Protein 5FCY (pdb70)

Foldseek 3Di:
DVVLVVLLVLLLVDDLVLSVVLVLVLLVVDCLVLLVVLLVVLLVDDLVVNVVVSSQQSVQPDDDSLVSLLPGALVNQLSNVVVQSVCQVVVSHNHDDPPDDHDPSSVVSSVVLVPDDPVSNSVSSSVNNNNTGD

Nearest PDB structures (foldseek):
  5fcy-assembly1_A  TM=1.008E+00  e=2.254E-20  Nostoc sp. PCC 7120 = FACHB-418
  5fcx-assembly1_A  TM=9.853E-01  e=1.440E-17  Nostoc sp. PCC 7120 = FACHB-418
  8qx5-assembly2_B  TM=9.370E-01  e=1.754E-11  Cyanobacteriota
  7qd1-assembly1_A  TM=9.145E-01  e=1.548E-09  Planktothrix agardhii
  7sc9-assembly1_CQ  TM=9.412E-01  e=8.637E-09  Synechocystis sp. PCC 6803 substr. Kazusa

CATH classification: 1.10.2090.10

Structure (mmCIF, N/CA/C/O backbone):
data_5FCY
#
_entry.id   5FCY
#
_cell.length_a   58.373
_cell.length_b   58.373
_cell.length_c   42.251
_cell.angle_alpha   90.00
_cell.angle_beta   90.00
_cell.angle_gamma   120.00
#
_symmetry.space_group_name_H-M   'P 32'
#
loop_
_entity.id
_entity.type
_entity.pdbx_description
1 polymer 'Red carotenoid protein (RCP)'
2 non-polymer BETA-CAROTENE
3 water water
#
loop_
_atom_site.group_PDB
_atom_site.id
_atom_site.type_symbol
_atom_site.label_atom_id
_atom_site.label_alt_id
_atom_site.label_comp_id
_atom_site.label_asym_id
_atom_site.label_entity_id
_atom_site.label_seq_id
_atom_site.pdbx_PDB_ins_code
_atom_site.Cartn_x
_atom_site.Cartn_y
_atom_site.Cartn_z
_atom_site.occupancy
_atom_site.B_iso_or_equiv
_atom_site.auth_seq_id
_atom_site.auth_comp_id
_atom_site.auth_asym_id
_atom_site.auth_atom_id
_atom_site.pdbx_PDB_model_num
ATOM 1 N N . ASP A 1 8 ? 17.449 48.040 45.090 1.00 62.37 8 ASP A N 1
ATOM 2 C CA . ASP A 1 8 ? 17.662 47.321 43.838 1.00 62.26 8 ASP A CA 1
ATOM 3 C C . ASP A 1 8 ? 17.150 45.876 43.846 1.00 61.82 8 ASP A C 1
ATOM 4 O O . ASP A 1 8 ? 16.979 45.291 42.778 1.00 60.92 8 ASP A O 1
ATOM 12 N N . PRO A 1 9 ? 16.904 45.281 45.019 1.00 62.64 9 PRO A N 1
ATOM 13 C CA . PRO A 1 9 ? 16.026 44.101 45.033 1.00 62.00 9 PRO A CA 1
ATOM 14 C C . PRO A 1 9 ? 14.644 44.396 44.483 1.00 60.16 9 PRO A C 1
ATOM 15 O O . PRO A 1 9 ? 13.942 43.465 44.070 1.00 58.57 9 PRO A O 1
ATOM 26 N N . THR A 1 10 ? 14.237 45.668 44.458 1.00 59.77 10 THR A N 1
ATOM 27 C CA . THR A 1 10 ? 12.970 46.039 43.841 1.00 58.31 10 THR A CA 1
ATOM 28 C C . THR A 1 10 ? 13.007 45.850 42.329 1.00 56.06 10 THR A C 1
ATOM 29 O O . THR A 1 10 ? 11.960 45.633 41.709 1.00 54.55 10 THR A O 1
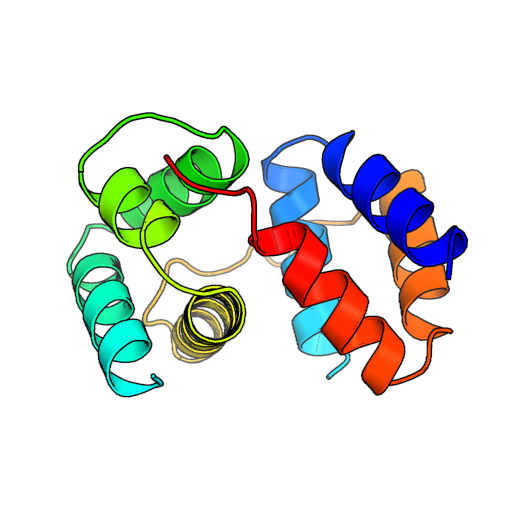ATOM 40 N N . ILE A 1 11 ? 14.192 45.932 41.721 1.00 56.38 11 ILE A N 1
ATOM 41 C CA . ILE A 1 11 ? 14.307 45.717 40.281 1.00 54.68 11 ILE A CA 1
ATOM 42 C C . ILE A 1 11 ? 13.946 44.278 39.930 1.00 52.40 11 ILE A C 1
ATOM 43 O O . ILE A 1 11 ? 13.198 44.023 38.980 1.00 50.34 11 ILE A O 1
ATOM 59 N N . ARG A 1 12 ? 14.469 43.315 40.693 1.00 54.06 12 ARG A N 1
ATOM 60 C CA . ARG A 1 12 ? 14.129 41.918 40.446 1.00 53.58 12 ARG A CA 1
ATOM 61 C C . ARG A 1 12 ? 12.637 41.667 40.617 1.00 51.62 12 ARG A C 1
ATOM 62 O O . ARG A 1 12 ? 12.066 40.822 39.918 1.00 50.32 12 ARG A O 1
ATOM 83 N N . LYS A 1 13 ? 11.987 42.385 41.536 1.00 52.90 13 LYS A N 1
ATOM 84 C CA . LYS A 1 13 ? 10.548 42.224 41.719 1.00 52.00 13 LYS A CA 1
ATOM 85 C C . LYS A 1 13 ? 9.779 42.720 40.501 1.00 49.71 13 LYS A C 1
ATOM 86 O O . LYS A 1 13 ? 8.784 42.106 40.097 1.00 48.56 13 LYS A O 1
ATOM 105 N N . TYR A 1 14 ? 10.215 43.832 39.906 1.00 49.74 14 TYR A N 1
ATOM 106 C CA . TYR A 1 14 ? 9.619 44.275 38.649 1.00 48.69 14 TYR A CA 1
ATOM 107 C C . TYR A 1 14 ? 9.828 43.233 37.557 1.00 46.43 14 TYR A C 1
ATOM 108 O O . TYR A 1 14 ? 8.895 42.888 36.824 1.00 45.31 14 TYR A O 1
ATOM 126 N N . VAL A 1 15 ? 11.054 42.722 37.436 1.00 46.48 15 VAL A N 1
ATOM 127 C CA . VAL A 1 15 ? 11.351 41.721 36.415 1.00 45.61 15 VAL A CA 1
ATOM 128 C C . VAL A 1 15 ? 10.491 40.482 36.625 1.00 45.10 15 VAL A C 1
ATOM 129 O O . VAL A 1 15 ? 9.901 39.945 35.679 1.00 43.99 15 VAL A O 1
ATOM 142 N N . GLN A 1 16 ? 10.411 40.004 37.869 1.00 46.30 16 GLN A N 1
ATOM 143 C CA . GLN A 1 16 ? 9.606 38.821 38.151 1.00 46.79 16 GLN A CA 1
ATOM 144 C C . GLN A 1 16 ? 8.125 39.092 37.921 1.00 45.26 16 GLN A C 1
ATOM 145 O O . GLN A 1 16 ? 7.415 38.250 37.361 1.00 44.42 16 GLN A O 1
ATOM 159 N N . SER A 1 17 ? 7.637 40.259 38.345 1.00 45.00 17 SER A N 1
ATOM 160 C CA . SER A 1 17 ? 6.249 40.611 38.067 1.00 45.09 17 SER A CA 1
ATOM 161 C C . SER A 1 17 ? 6.010 40.728 36.569 1.00 43.69 17 SER A C 1
ATOM 162 O O . SER A 1 17 ? 4.966 40.302 36.061 1.00 43.03 17 SER A O 1
ATOM 170 N N . TRP A 1 18 ? 6.973 41.301 35.844 1.00 43.73 18 TRP A N 1
ATOM 171 C CA . TRP A 1 18 ? 6.851 41.418 34.396 1.00 41.82 18 TRP A CA 1
ATOM 172 C C . TRP A 1 18 ? 6.802 40.043 33.742 1.00 41.06 18 TRP A C 1
ATOM 173 O O . TRP A 1 18 ? 6.081 39.839 32.758 1.00 39.70 18 TRP A O 1
ATOM 194 N N . GLN A 1 19 ? 7.550 39.082 34.286 1.00 41.51 19 GLN A N 1
ATOM 195 C CA . GLN A 1 19 ? 7.629 37.747 33.709 1.00 41.50 19 GLN A CA 1
ATOM 196 C C . GLN A 1 19 ? 6.449 36.858 34.081 1.00 41.41 19 GLN A C 1
ATOM 197 O O . GLN A 1 19 ? 6.358 35.738 33.568 1.00 41.39 19 GLN A O 1
ATOM 211 N N . LYS A 1 20 ? 5.554 37.318 34.954 1.00 42.20 20 LYS A N 1
ATOM 212 C CA . LYS A 1 20 ? 4.366 36.557 35.313 1.00 42.46 20 LYS A CA 1
ATOM 213 C C . LYS A 1 20 ? 3.175 36.863 34.417 1.00 42.05 20 LYS A C 1
ATOM 214 O O . LYS A 1 20 ? 2.181 36.131 34.463 1.00 42.11 20 LYS A O 1
ATOM 233 N N . LEU A 1 21 ? 3.252 37.917 33.612 1.00 42.09 21 LEU A N 1
ATOM 234 C CA . LEU A 1 21 ? 2.156 38.301 32.741 1.00 41.21 21 LEU A CA 1
ATOM 235 C C . LEU A 1 21 ? 2.102 37.386 31.520 1.00 41.40 21 LEU A C 1
ATOM 236 O O . LEU A 1 21 ? 3.043 36.647 31.218 1.00 41.59 21 LEU A O 1
ATOM 252 N N . ASP A 1 22 ? 0.975 37.436 30.815 1.00 41.61 22 ASP A N 1
ATOM 253 C CA . ASP A 1 22 ? 0.880 36.774 29.524 1.00 41.01 22 ASP A CA 1
ATOM 254 C C . ASP A 1 22 ? 1.861 37.409 28.541 1.00 40.37 22 ASP A C 1
ATOM 255 O O . ASP A 1 22 ? 2.256 38.570 28.677 1.00 39.72 22 ASP A O 1
ATOM 264 N N . VAL A 1 23 ? 2.260 36.623 27.538 1.00 41.66 23 VAL A N 1
ATOM 265 C CA . VAL A 1 23 ? 3.272 37.075 26.583 1.00 40.94 23 VAL A CA 1
ATOM 266 C C . VAL A 1 23 ? 2.834 38.370 25.912 1.00 40.02 23 VAL A C 1
ATOM 267 O O . VAL A 1 23 ? 3.604 39.333 25.816 1.00 39.58 23 VAL A O 1
ATOM 280 N N . ASP A 1 24 ? 1.596 38.407 25.418 1.00 39.55 24 ASP A N 1
ATOM 281 C CA . ASP A 1 24 ? 1.096 39.621 24.784 1.00 40.37 24 ASP A CA 1
ATOM 282 C C . ASP A 1 24 ? 0.987 40.760 25.788 1.00 39.98 24 ASP A C 1
ATOM 283 O O . ASP A 1 24 ? 1.272 41.916 25.456 1.00 39.90 24 ASP A O 1
ATOM 292 N N . GLU A 1 25 ? 0.578 40.454 27.020 1.00 40.30 25 GLU A N 1
ATOM 293 C CA . GLU A 1 25 ? 0.551 41.470 28.066 1.00 40.50 25 GLU A CA 1
ATOM 294 C C . GLU A 1 25 ? 1.946 42.027 28.321 1.00 39.78 25 GLU A C 1
ATOM 295 O O . GLU A 1 25 ? 2.114 43.234 28.534 1.00 39.25 25 GLU A O 1
ATOM 307 N N . GLN A 1 26 ? 2.961 41.159 28.306 1.00 39.20 26 GLN A N 1
ATOM 308 C CA . GLN A 1 26 ? 4.337 41.613 28.478 1.00 38.92 26 GLN A CA 1
ATOM 309 C C . GLN A 1 26 ? 4.732 42.575 27.367 1.00 39.02 26 GLN A C 1
ATOM 310 O O . GLN A 1 26 ? 5.307 43.639 27.623 1.00 38.85 26 GLN A O 1
ATOM 324 N N . LEU A 1 27 ? 4.438 42.208 26.119 1.00 39.53 27 LEU A N 1
ATOM 325 C CA . LEU A 1 27 ? 4.787 43.065 24.993 1.00 40.16 27 LEU A CA 1
ATOM 326 C C . LEU A 1 27 ? 4.049 44.394 25.067 1.00 40.58 27 LEU A C 1
ATOM 327 O O . LEU A 1 27 ? 4.595 45.438 24.690 1.00 41.24 27 LEU A O 1
ATOM 343 N N . ALA A 1 28 ? 2.807 44.378 25.555 1.00 40.28 28 ALA A N 1
ATOM 344 C CA . ALA A 1 28 ? 2.048 45.617 25.688 1.00 41.40 28 ALA A CA 1
ATOM 345 C C . ALA A 1 28 ? 2.699 46.543 26.706 1.00 41.40 28 ALA A C 1
ATOM 346 O O . ALA A 1 28 ? 2.873 47.740 26.453 1.00 42.12 28 ALA A O 1
ATOM 353 N N . LEU A 1 29 ? 3.066 46.001 27.868 1.00 40.54 29 LEU A N 1
ATOM 354 C CA . LEU A 1 29 ? 3.740 46.806 28.881 1.00 41.34 29 LEU A CA 1
ATOM 355 C C . LEU A 1 29 ? 5.024 47.412 28.328 1.00 41.23 29 LEU A C 1
ATOM 356 O O . LEU A 1 29 ? 5.296 48.603 28.516 1.00 42.49 29 LEU A O 1
ATOM 372 N N . PHE A 1 30 ? 5.825 46.601 27.634 1.00 40.36 30 PHE A N 1
ATOM 373 C CA . PHE A 1 30 ? 7.077 47.091 27.065 1.00 41.23 30 PHE A CA 1
ATOM 374 C C . PHE A 1 30 ? 6.820 48.215 26.067 1.00 42.62 30 PHE A C 1
ATOM 375 O O . PHE A 1 30 ? 7.595 49.173 25.987 1.00 43.20 30 PHE A O 1
ATOM 392 N N . TRP A 1 31 ? 5.730 48.115 25.300 1.00 42.79 31 TRP A N 1
ATOM 393 C CA . TRP A 1 31 ? 5.429 49.123 24.288 1.00 44.06 31 TRP A CA 1
ATOM 394 C C . TRP A 1 31 ? 5.025 50.449 24.919 1.00 45.67 31 TRP A C 1
ATOM 395 O O . TRP A 1 31 ? 5.472 51.514 24.478 1.00 46.91 31 TRP A O 1
ATOM 416 N N . PHE A 1 32 ? 4.172 50.410 25.944 1.00 45.19 32 PHE A N 1
ATOM 417 C CA . PHE A 1 32 ? 3.729 51.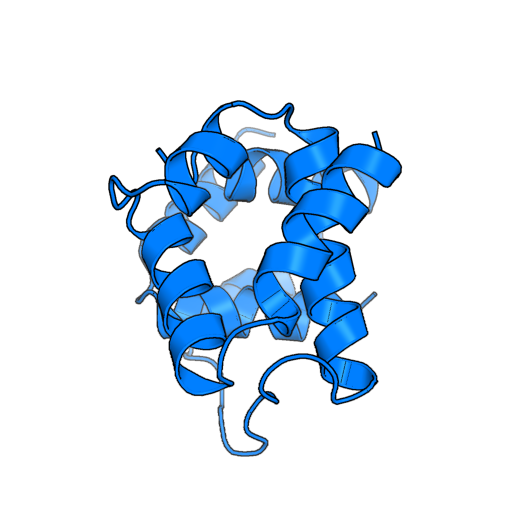650 26.570 1.00 46.16 32 PHE A CA 1
ATOM 418 C C . PHE A 1 32 ? 4.875 52.340 27.295 1.00 48.74 32 PHE A C 1
ATOM 419 O O . PHE A 1 32 ? 4.992 53.570 27.247 1.00 51.06 32 PHE A O 1
ATOM 436 N N . ILE A 1 33 ? 5.734 51.568 27.966 1.00 47.73 33 ILE A N 1
ATOM 437 C CA . ILE A 1 33 ? 6.948 52.137 28.548 1.00 48.24 33 ILE A CA 1
ATOM 438 C C . ILE A 1 33 ? 7.734 52.893 27.485 1.00 50.61 33 ILE A C 1
ATOM 439 O O . ILE A 1 33 ? 8.240 53.994 27.729 1.00 53.28 33 ILE A O 1
ATOM 455 N N . TYR A 1 34 ? 7.851 52.311 26.289 1.00 49.39 34 TYR A N 1
ATOM 456 C CA . TYR A 1 34 ? 8.579 52.971 25.210 1.00 50.71 34 TYR A CA 1
ATOM 457 C C . TYR A 1 34 ? 7.956 54.312 24.845 1.00 52.75 34 TYR A C 1
ATOM 458 O O . TYR A 1 34 ? 8.667 55.229 24.419 1.00 53.85 34 TYR A O 1
ATOM 476 N N . LYS A 1 35 ? 6.637 54.451 25.001 1.00 53.14 35 LYS A N 1
ATOM 477 C CA . LYS A 1 35 ? 5.981 55.718 24.701 1.00 54.22 35 LYS A CA 1
ATOM 478 C C . LYS A 1 35 ? 6.134 56.737 25.824 1.00 56.23 35 LYS A C 1
ATOM 479 O O . LYS A 1 35 ? 5.933 57.932 25.585 1.00 57.64 35 LYS A O 1
ATOM 498 N N . GLU A 1 36 ? 6.486 56.301 27.034 1.00 56.78 36 GLU A N 1
ATOM 499 C CA . GLU A 1 36 ? 6.790 57.213 28.127 1.00 59.29 36 GLU A CA 1
ATOM 500 C C . GLU A 1 36 ? 8.253 57.648 28.129 1.00 59.95 36 GLU A C 1
ATOM 501 O O . GLU A 1 36 ? 8.747 58.124 29.157 1.00 61.16 36 GLU A O 1
ATOM 513 N N . MET A 1 37 ? 8.951 57.492 27.008 1.00 60.21 37 MET A N 1
ATOM 514 C CA . MET A 1 37 ? 10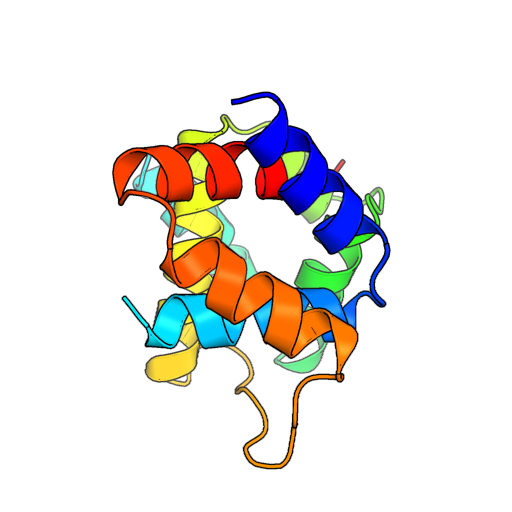.383 57.770 26.945 1.00 61.52 37 MET A CA 1
ATOM 515 C C . MET A 1 37 ? 10.705 58.623 25.722 1.00 62.16 37 MET A C 1
ATOM 516 O O . MET A 1 37 ? 9.972 59.559 25.397 1.00 62.59 37 MET A O 1
ATOM 530 N N . SER A 1 52 ? 28.144 47.337 18.401 1.00 43.34 52 SER A N 1
ATOM 531 C CA . SER A 1 52 ? 26.996 46.723 19.061 1.00 42.50 52 SER A CA 1
ATOM 532 C C . SER A 1 52 ? 25.666 47.144 18.419 1.00 42.90 52 SER A C 1
ATOM 533 O O . SER A 1 52 ? 24.777 46.311 18.245 1.00 42.70 52 SER A O 1
ATOM 540 N N . PRO A 1 53 ? 25.515 48.426 18.071 1.00 42.70 53 PRO A N 1
ATOM 541 C CA . PRO A 1 53 ? 24.317 48.819 17.309 1.00 43.06 53 PRO A CA 1
ATOM 542 C C . PRO A 1 53 ? 24.239 48.161 15.944 1.00 44.10 53 PRO A C 1
ATOM 543 O O . PRO A 1 53 ? 23.134 47.919 15.443 1.00 44.87 53 PRO A O 1
ATOM 554 N N . ALA A 1 54 ? 25.383 47.870 15.319 1.00 43.62 54 ALA A N 1
ATOM 555 C CA . ALA A 1 54 ? 25.369 47.192 14.028 1.00 43.31 54 ALA A CA 1
ATOM 556 C C . ALA A 1 54 ? 24.828 45.778 14.167 1.00 44.10 54 ALA A C 1
ATOM 557 O O . ALA A 1 54 ? 23.966 45.350 13.391 1.00 45.15 54 ALA A O 1
ATOM 564 N N . ILE A 1 55 ? 25.328 45.034 15.155 1.00 43.66 55 ILE A N 1
ATOM 565 C CA . ILE A 1 55 ? 24.796 43.702 15.423 1.00 43.60 55 ILE A CA 1
ATOM 566 C C . ILE A 1 55 ? 23.291 43.775 15.653 1.00 44.05 55 ILE A C 1
ATOM 567 O O . ILE A 1 55 ? 22.529 42.941 15.150 1.00 43.62 55 ILE A O 1
ATOM 583 N N . ALA A 1 56 ? 22.839 44.783 16.403 1.00 44.21 56 ALA A N 1
ATOM 584 C CA . ALA A 1 56 ? 21.410 44.949 16.644 1.00 43.81 56 ALA A CA 1
ATOM 585 C C . ALA A 1 56 ? 20.675 45.285 15.353 1.00 45.61 56 ALA A C 1
ATOM 586 O O . ALA A 1 56 ? 19.616 44.716 15.064 1.00 45.80 56 ALA A O 1
ATOM 593 N N . GLU A 1 57 ? 21.219 46.216 14.564 1.00 46.43 57 GLU A N 1
ATOM 594 C CA . GLU A 1 57 ? 20.613 46.536 13.276 1.00 47.97 57 GLU A CA 1
ATOM 595 C C . GLU A 1 57 ? 20.581 45.319 12.363 1.00 47.98 57 GLU A C 1
ATOM 596 O O . GLU A 1 57 ? 19.636 45.151 11.583 1.00 48.81 57 GLU A O 1
ATOM 608 N N . GLY A 1 58 ? 21.596 44.462 12.443 1.00 46.88 58 GLY A N 1
ATOM 609 C CA . GLY A 1 58 ? 21.617 43.241 11.664 1.00 47.39 58 GLY A CA 1
ATOM 610 C C . GLY A 1 58 ? 20.454 42.336 12.007 1.00 48.08 58 GLY A C 1
ATOM 611 O O . GLY A 1 58 ? 19.628 42.018 11.145 1.00 48.78 58 GLY A O 1
ATOM 615 N N . LEU A 1 59 ? 20.377 41.918 13.273 1.00 47.33 59 LEU A N 1
ATOM 616 C CA . LEU A 1 59 ? 19.262 41.084 13.711 1.00 46.67 59 LEU A CA 1
ATOM 617 C C . LEU A 1 59 ? 17.928 41.757 13.426 1.00 47.55 59 LEU A C 1
ATOM 618 O O . LEU A 1 59 ? 16.945 41.079 13.107 1.00 47.77 59 LEU A O 1
ATOM 634 N N . PHE A 1 60 ? 17.877 43.087 13.523 1.00 47.69 60 PHE A N 1
ATOM 635 C CA . PHE A 1 60 ? 16.643 43.812 13.241 1.00 48.52 60 PHE A CA 1
ATOM 636 C C . PHE A 1 60 ? 16.238 43.669 11.779 1.00 50.44 60 PHE A C 1
ATOM 637 O O . PHE A 1 60 ? 15.046 43.586 11.463 1.00 51.29 60 PHE A O 1
ATOM 654 N N . ASN A 1 61 ? 17.214 43.640 10.869 1.00 50.86 61 ASN A N 1
ATOM 655 C CA . ASN A 1 61 ? 16.893 43.484 9.454 1.00 52.55 61 ASN A CA 1
ATOM 656 C C . ASN A 1 61 ? 16.290 42.115 9.173 1.00 53.36 61 ASN A C 1
ATOM 657 O O . ASN A 1 61 ? 15.309 42.004 8.429 1.00 55.52 61 ASN A O 1
ATOM 668 N N . GLN A 1 62 ? 16.859 41.059 9.760 1.00 51.81 62 GLN A N 1
ATOM 669 C CA . GLN A 1 62 ? 16.267 39.733 9.628 1.00 52.03 62 GLN A CA 1
ATOM 670 C C . GLN A 1 62 ? 14.817 39.711 10.092 1.00 53.70 62 GLN A C 1
ATOM 671 O O . GLN A 1 62 ? 14.054 38.836 9.668 1.00 55.10 62 GLN A O 1
ATOM 685 N N . VAL A 1 63 ? 14.424 40.651 10.950 1.00 53.48 63 VAL A N 1
ATOM 686 C CA . VAL A 1 63 ? 13.059 40.684 11.469 1.00 54.32 63 VAL A CA 1
ATOM 687 C C . VAL A 1 63 ? 12.116 41.328 10.463 1.00 56.18 63 VAL A C 1
ATOM 688 O O . VAL A 1 63 ? 11.126 40.722 10.037 1.00 57.56 63 VAL A O 1
ATOM 701 N N . LYS A 1 64 ? 12.400 42.574 10.076 1.00 56.07 64 LYS A N 1
ATOM 702 C CA . LYS A 1 64 ? 11.530 43.267 9.136 1.00 57.66 64 LYS A CA 1
ATOM 703 C C . LYS A 1 64 ? 11.53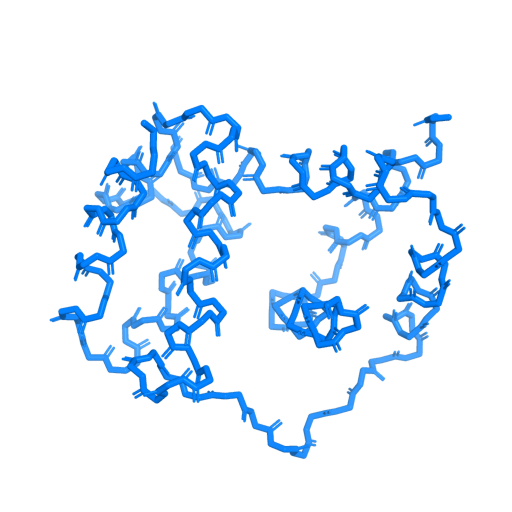3 42.620 7.758 1.00 58.73 64 LYS A C 1
ATOM 704 O O . LYS A 1 64 ? 10.674 42.952 6.935 1.00 59.25 64 LYS A O 1
ATOM 723 N N . GLU A 1 65 ? 12.465 41.704 7.493 1.00 58.92 65 GLU A N 1
ATOM 724 C CA . GLU A 1 65 ? 12.462 40.939 6.254 1.00 60.16 65 GLU A CA 1
ATOM 725 C C . GLU A 1 65 ? 11.434 39.815 6.263 1.00 60.49 65 GLU A C 1
ATOM 726 O O . GLU A 1 65 ? 11.258 39.151 5.237 1.00 60.90 65 GLU A O 1
ATOM 738 N N . LEU A 1 66 ? 10.760 39.586 7.386 1.00 60.26 66 LEU A N 1
ATOM 739 C CA . LEU A 1 66 ? 9.729 38.566 7.482 1.00 60.96 66 LEU A CA 1
ATOM 740 C C . LEU A 1 66 ? 8.353 39.173 7.229 1.00 61.62 66 LEU A C 1
ATOM 741 O O . LEU A 1 66 ? 8.195 40.385 7.064 1.00 61.38 66 LEU A O 1
ATOM 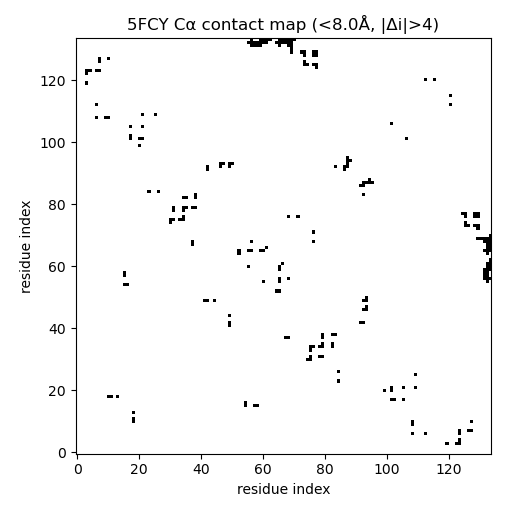757 N N . ASN A 1 67 ? 7.345 38.306 7.200 1.00 62.62 67 ASN A N 1
ATOM 758 C CA . ASN A 1 67 ? 5.969 38.768 7.131 1.00 63.16 67 ASN A CA 1
ATOM 759 C C . ASN A 1 67 ? 5.531 39.312 8.484 1.00 61.47 67 ASN A C 1
ATOM 760 O O . ASN A 1 67 ? 6.016 38.889 9.537 1.00 60.54 67 ASN A O 1
ATOM 771 N N . HIS A 1 68 ? 4.597 40.263 8.445 1.00 61.21 68 HIS A N 1
ATOM 772 C CA . HIS A 1 68 ? 4.171 40.935 9.667 1.00 60.66 68 HIS A CA 1
ATOM 773 C C . HIS A 1 68 ? 3.770 39.931 10.739 1.00 59.93 68 HIS A C 1
ATOM 774 O O . HIS A 1 68 ? 4.019 40.150 11.930 1.00 58.95 68 HIS A O 1
ATOM 789 N N . GLU A 1 69 ? 3.158 38.816 10.335 1.00 59.99 69 GLU A N 1
ATOM 790 C CA . GLU A 1 69 ? 2.759 37.805 11.309 1.00 58.73 69 GLU A CA 1
ATOM 791 C C . GLU A 1 69 ? 3.976 37.172 11.969 1.00 57.36 69 GLU A C 1
ATOM 792 O O . GLU A 1 69 ? 4.032 37.041 13.198 1.00 55.76 69 GLU A O 1
ATOM 804 N N . GLN A 1 70 ? 4.965 36.774 11.167 1.00 58.88 70 GLN A N 1
ATOM 805 C CA . GLN A 1 70 ? 6.167 36.166 11.725 1.00 58.24 70 GLN A CA 1
ATOM 806 C C . GLN A 1 70 ? 6.923 37.140 12.617 1.00 55.63 70 GLN A C 1
ATOM 807 O O . GLN A 1 70 ? 7.538 36.725 13.607 1.00 53.09 70 GLN A O 1
ATOM 821 N N . GLN A 1 71 ? 6.894 38.435 12.286 1.00 56.33 71 GLN A N 1
ATOM 822 C CA . GLN A 1 71 ? 7.482 39.441 13.164 1.00 54.41 71 GLN A CA 1
ATOM 823 C C . GLN A 1 71 ? 6.914 39.329 14.572 1.00 51.07 71 GLN A C 1
ATOM 824 O O . GLN A 1 71 ? 7.648 39.435 15.561 1.00 48.18 71 GLN A O 1
ATOM 838 N N . LEU A 1 72 ? 5.604 39.113 14.678 1.00 51.86 72 LEU A N 1
ATOM 839 C CA . LEU A 1 72 ? 4.980 38.957 15.985 1.00 49.67 72 LEU A CA 1
ATOM 840 C C . LEU A 1 72 ? 5.442 37.676 16.664 1.00 47.87 72 LEU A C 1
ATOM 841 O O . LEU A 1 72 ? 5.767 37.674 17.857 1.00 46.34 72 LEU A O 1
ATOM 857 N N . GLN A 1 73 ? 5.459 36.569 15.923 1.00 48.59 73 GLN A N 1
ATOM 858 C CA . GLN A 1 73 ? 5.765 35.283 16.535 1.00 46.97 73 GLN A CA 1
ATOM 859 C C . GLN A 1 73 ? 7.188 35.242 17.074 1.00 45.68 73 GLN A C 1
ATOM 860 O O . GLN A 1 73 ? 7.451 34.564 18.074 1.00 45.03 73 GLN A O 1
ATOM 874 N N . LEU A 1 74 ? 8.117 35.957 16.436 1.00 45.93 74 LEU A N 1
ATOM 875 C CA . LEU A 1 74 ? 9.484 36.002 16.945 1.00 44.61 74 LEU A CA 1
ATOM 876 C C . LEU A 1 74 ? 9.528 36.635 18.330 1.00 42.72 74 LEU A C 1
ATOM 877 O O . LEU A 1 74 ? 10.098 36.065 19.267 1.00 41.83 74 LEU A O 1
ATOM 893 N N . GLN A 1 75 ? 8.943 37.826 18.472 1.00 42.86 75 GLN A N 1
ATOM 894 C CA . GLN A 1 75 ? 8.974 38.514 19.758 1.00 41.88 75 GLN A CA 1
ATOM 895 C C . GLN A 1 75 ? 8.350 37.655 20.850 1.00 41.21 75 GLN A C 1
ATOM 896 O O . GLN A 1 75 ? 8.880 37.569 21.962 1.00 40.44 75 GLN A O 1
ATOM 910 N N . ARG A 1 76 ? 7.224 37.007 20.548 1.00 42.84 76 ARG A N 1
ATOM 911 C CA . ARG A 1 76 ? 6.656 36.029 21.471 1.00 43.35 76 ARG A CA 1
ATOM 912 C C . ARG A 1 76 ? 7.648 34.908 21.752 1.00 42.94 76 ARG A C 1
ATOM 913 O O . ARG A 1 76 ? 7.871 34.532 22.908 1.00 42.29 76 ARG A O 1
ATOM 934 N N . ASP A 1 77 ? 8.248 34.353 20.694 1.00 42.91 77 ASP A N 1
ATOM 935 C CA . ASP A 1 77 ? 9.194 33.256 20.858 1.00 43.16 77 ASP A CA 1
ATOM 936 C C . ASP A 1 77 ? 10.409 33.672 21.679 1.00 42.31 77 ASP A C 1
ATOM 937 O O . ASP A 1 77 ? 11.006 32.837 22.366 1.00 42.01 77 ASP A O 1
ATOM 946 N N . LEU A 1 78 ? 10.794 34.950 21.624 1.00 41.40 78 LEU A N 1
ATOM 947 C CA . LEU A 1 78 ? 11.907 35.411 22.448 1.00 40.68 78 LEU A CA 1
ATOM 948 C C . LEU A 1 78 ? 11.520 35.442 23.920 1.00 40.07 78 LEU A C 1
ATOM 949 O O . LEU A 1 78 ? 12.331 35.098 24.788 1.00 39.82 78 LEU A O 1
ATOM 965 N N . ILE A 1 79 ? 10.285 35.848 24.223 1.00 40.56 79 ILE A N 1
ATOM 966 C CA . ILE A 1 79 ? 9.839 35.881 25.611 1.00 40.65 79 ILE A CA 1
ATOM 967 C C . ILE A 1 79 ? 9.608 34.468 26.130 1.00 41.49 79 ILE A C 1
ATOM 968 O O . ILE A 1 79 ? 9.811 34.195 27.319 1.00 41.26 79 ILE A O 1
ATOM 984 N N . ARG A 1 80 ? 9.190 33.550 25.260 1.00 42.23 80 ARG A N 1
ATOM 985 C CA . ARG A 1 80 ? 8.944 32.167 25.647 1.00 42.84 80 ARG A CA 1
ATOM 986 C C . ARG A 1 80 ? 10.206 31.310 25.645 1.00 43.27 80 ARG A C 1
ATOM 987 O O . ARG A 1 80 ? 10.122 30.119 25.962 1.00 44.68 80 ARG A O 1
ATOM 1008 N N . ARG A 1 81 ? 11.363 31.873 25.294 1.00 42.31 81 ARG A N 1
ATOM 1009 C CA . ARG A 1 81 ? 12.616 31.120 25.236 1.00 42.44 81 ARG A CA 1
ATOM 1010 C C . ARG A 1 81 ? 12.548 29.977 24.221 1.00 43.87 81 ARG A C 1
ATOM 1011 O O . ARG A 1 81 ? 13.180 28.933 24.402 1.00 45.04 81 ARG A O 1
ATOM 1032 N N . VAL A 1 82 ? 11.788 30.159 23.139 1.00 43.39 82 VAL A N 1
ATOM 1033 C CA . VAL A 1 82 ? 11.688 29.124 22.117 1.00 43.78 82 VAL A CA 1
ATOM 1034 C C . VAL A 1 82 ? 13.045 28.927 21.453 1.00 43.90 82 VAL A C 1
ATOM 1035 O O . VAL A 1 82 ? 13.827 29.871 21.280 1.00 43.47 82 VAL A O 1
ATOM 1048 N N . ASP A 1 83 ? 13.322 27.686 21.062 1.00 44.43 83 ASP A N 1
ATOM 1049 C CA . ASP A 1 83 ? 14.611 27.308 20.488 1.00 44.85 83 ASP A CA 1
ATOM 1050 C C . ASP A 1 83 ? 14.475 27.268 18.970 1.00 44.49 83 ASP A C 1
ATOM 1051 O O . ASP A 1 83 ? 14.051 26.260 18.398 1.00 44.76 83 ASP A O 1
ATOM 1060 N N . ASN A 1 84 ? 14.841 28.369 18.320 1.00 43.58 84 ASN A N 1
ATOM 1061 C CA . ASN A 1 84 ? 14.918 28.430 16.871 1.00 44.27 84 ASN A CA 1
ATOM 1062 C C . ASN A 1 84 ? 16.159 29.232 16.501 1.00 43.76 84 ASN A C 1
ATOM 1063 O O . ASN A 1 84 ? 16.906 29.693 17.370 1.00 43.26 84 ASN A O 1
ATOM 1074 N N . GLN A 1 85 ? 16.384 29.398 15.196 1.00 44.01 85 GLN A N 1
ATOM 1075 C CA . GLN A 1 85 ? 17.607 30.045 14.734 1.00 44.11 85 GLN A CA 1
ATOM 1076 C C . GLN A 1 85 ? 17.683 31.489 15.218 1.00 43.25 85 GLN A C 1
ATOM 1077 O O . GLN A 1 85 ? 18.707 31.922 15.759 1.00 42.39 85 GLN A O 1
ATOM 1091 N N . LEU A 1 86 ? 16.603 32.251 15.035 1.00 43.02 86 LEU A N 1
ATOM 1092 C CA . LEU A 1 86 ? 16.620 33.659 15.421 1.00 42.53 86 LEU A CA 1
ATOM 1093 C C . LEU A 1 86 ? 16.765 33.820 16.930 1.00 41.25 86 LEU A C 1
ATOM 1094 O O . LEU A 1 86 ? 17.499 34.699 17.397 1.00 40.29 86 LEU A O 1
ATOM 1110 N N . SER A 1 87 ? 16.076 32.982 17.710 1.00 41.77 87 SER A N 1
ATOM 1111 C CA . SER A 1 87 ? 16.195 33.056 19.163 1.00 41.29 87 SER A CA 1
ATOM 1112 C C . SER A 1 87 ? 17.608 32.717 19.617 1.00 40.39 87 SER A C 1
ATOM 1113 O O . SER A 1 87 ? 18.107 33.286 20.594 1.00 39.34 87 SER A O 1
ATOM 1121 N N . ARG A 1 88 ? 18.263 31.782 18.929 1.00 41.03 88 ARG A N 1
ATOM 1122 C CA . ARG A 1 88 ? 19.650 31.466 19.252 1.00 41.00 88 ARG A CA 1
ATOM 1123 C C . ARG A 1 88 ? 20.552 32.668 19.001 1.00 39.68 88 ARG A C 1
ATOM 1124 O O . ARG A 1 88 ? 21.377 33.027 19.848 1.00 39.44 88 ARG A O 1
ATOM 1145 N N . GLU A 1 89 ? 20.401 33.313 17.842 1.00 39.76 89 GLU A N 1
ATOM 1146 C CA . GLU A 1 89 ? 21.177 34.517 17.564 1.00 40.14 89 GLU A CA 1
ATOM 1147 C C . GLU A 1 89 ? 20.954 35.568 18.644 1.00 39.47 89 GLU A C 1
ATOM 1148 O O . GLU A 1 89 ? 21.913 36.133 19.183 1.00 38.74 89 GLU A O 1
ATOM 1160 N N . TYR A 1 90 ? 19.693 35.844 18.975 1.00 38.44 90 TYR A N 1
ATOM 1161 C CA . TYR A 1 90 ? 19.401 36.752 20.076 1.00 37.80 90 TYR A CA 1
ATOM 1162 C C . TYR A 1 90 ? 20.131 36.314 21.340 1.00 37.63 90 TYR A C 1
ATOM 1163 O O . TYR A 1 90 ? 20.906 37.076 21.927 1.00 36.97 90 TYR A O 1
ATOM 1181 N N . GLY A 1 91 ? 19.902 35.068 21.762 1.00 38.39 91 GLY A N 1
ATOM 1182 C CA . GLY A 1 91 ? 20.468 34.574 23.005 1.00 38.20 91 GLY A CA 1
ATOM 1183 C C . GLY A 1 91 ? 21.979 34.643 23.069 1.00 38.09 91 GLY A C 1
ATOM 1184 O O . GLY A 1 91 ? 22.544 34.608 24.167 1.00 38.33 91 GLY A O 1
ATOM 1188 N N . SER A 1 92 ? 22.647 34.743 21.922 1.00 38.50 92 SER A N 1
ATOM 1189 C CA . SER A 1 92 ? 24.102 34.781 21.867 1.00 38.38 92 SER A CA 1
ATOM 1190 C C . SER A 1 92 ? 24.671 36.190 21.983 1.00 38.53 92 SER A C 1
ATOM 1191 O O . SER A 1 92 ? 25.897 36.348 21.972 1.00 39.44 92 SER A O 1
ATOM 1199 N N . LEU A 1 93 ? 23.826 37.209 22.087 1.00 38.19 93 LEU A N 1
ATOM 1200 C CA . LEU A 1 93 ? 24.274 38.591 22.140 1.00 38.34 93 LEU A CA 1
ATOM 1201 C C . LEU A 1 93 ? 24.397 39.063 23.584 1.00 38.09 93 LEU A C 1
ATOM 1202 O O . LEU A 1 93 ? 23.928 38.419 24.524 1.00 37.61 93 LEU A O 1
ATOM 1218 N N . GLY A 1 94 ? 25.055 40.209 23.749 1.00 38.95 94 GLY A N 1
ATOM 1219 C CA . GLY A 1 94 ? 25.172 40.825 25.051 1.00 38.65 94 GLY A CA 1
ATOM 1220 C C . GLY A 1 94 ? 23.905 41.554 25.454 1.00 38.29 94 GLY A C 1
ATOM 1221 O O . GLY A 1 94 ? 22.993 41.770 24.657 1.00 38.44 94 GLY A O 1
ATOM 1225 N N . ASP A 1 95 ? 23.858 41.940 26.729 1.00 38.47 95 ASP A N 1
ATOM 1226 C CA . ASP A 1 95 ? 22.687 42.639 27.249 1.00 38.55 95 ASP A CA 1
ATOM 1227 C C . ASP A 1 95 ? 22.434 43.934 26.485 1.00 38.10 95 ASP A C 1
ATOM 1228 O O . ASP A 1 95 ? 21.306 44.208 26.061 1.00 38.11 95 ASP A O 1
ATOM 1237 N N . THR A 1 96 ? 23.477 44.746 26.302 1.00 37.78 96 THR A N 1
ATOM 1238 C CA . THR A 1 96 ? 23.320 46.011 25.589 1.00 37.67 96 THR A CA 1
ATOM 1239 C C . THR A 1 96 ? 22.725 45.790 24.204 1.00 37.96 96 THR A C 1
ATOM 1240 O O . THR A 1 96 ? 21.744 46.440 23.825 1.00 37.53 96 THR A O 1
ATOM 1251 N N . THR A 1 97 ? 23.315 44.883 23.427 1.00 38.01 97 THR A N 1
ATOM 1252 C CA . THR A 1 97 ? 22.804 44.622 22.088 1.00 38.95 97 THR A CA 1
ATOM 1253 C C . THR A 1 97 ? 21.352 44.163 22.144 1.00 37.95 97 THR A C 1
ATOM 1254 O O . THR A 1 97 ? 20.506 44.644 21.382 1.00 37.13 97 THR A O 1
ATOM 1265 N N . LYS A 1 98 ? 21.042 43.242 23.061 1.00 37.73 98 LYS A N 1
ATOM 1266 C CA . LYS A 1 98 ? 19.673 42.755 23.194 1.00 37.28 98 LYS A CA 1
ATOM 1267 C C . LYS A 1 98 ? 18.699 43.906 23.411 1.00 37.41 98 LYS A C 1
ATOM 1268 O O . LYS A 1 98 ? 17.637 43.957 22.780 1.00 36.97 98 LYS A O 1
ATOM 1287 N N . LEU A 1 99 ? 19.049 44.846 24.292 1.00 37.20 99 LEU A N 1
ATOM 1288 C CA . LEU A 1 99 ? 18.162 45.972 24.567 1.00 37.17 99 LEU A CA 1
ATOM 1289 C C . LEU A 1 99 ? 18.086 46.923 23.377 1.00 37.61 99 LEU A C 1
ATOM 1290 O O . LEU A 1 99 ? 17.016 47.464 23.075 1.00 37.77 99 LEU A O 1
ATOM 1306 N N . LEU A 1 100 ? 19.210 47.146 22.691 1.00 38.22 100 LEU A N 1
ATOM 1307 C CA . LEU A 1 100 ? 19.185 47.959 21.479 1.00 38.36 100 LEU A CA 1
ATOM 1308 C C . LEU A 1 100 ? 18.292 47.327 20.421 1.00 38.74 100 LEU A C 1
ATOM 1309 O O . LEU A 1 100 ? 17.543 48.026 19.729 1.00 39.16 100 LEU A O 1
ATOM 1325 N N . PHE A 1 101 ? 18.367 46.004 20.275 1.00 38.63 101 PHE A N 1
ATOM 1326 C CA . PHE A 1 101 ? 17.482 45.301 19.352 1.00 39.15 101 PHE A CA 1
ATOM 1327 C C . PHE A 1 101 ? 16.021 45.588 19.671 1.00 39.57 101 PHE A C 1
ATOM 1328 O O . PHE A 1 101 ? 15.223 45.885 18.774 1.00 40.30 101 PHE A O 1
ATOM 1345 N N . TRP A 1 102 ? 15.648 45.501 20.948 1.00 38.63 102 TRP A N 1
ATOM 1346 C CA . TRP A 1 102 ? 14.266 45.769 21.323 1.00 39.28 102 TRP A CA 1
ATOM 1347 C C . TRP A 1 102 ? 13.894 47.227 21.086 1.00 41.23 102 TRP A C 1
ATOM 1348 O O . TRP A 1 102 ? 12.722 47.531 20.842 1.00 42.47 102 TRP A O 1
ATOM 1369 N N . TYR A 1 103 ? 14.866 48.138 21.146 1.00 41.39 103 TYR A N 1
ATOM 1370 C CA . TYR A 1 103 ? 14.588 49.532 20.815 1.00 43.05 103 TYR A CA 1
ATOM 1371 C C . TYR A 1 103 ? 14.284 49.692 19.329 1.00 44.08 103 TYR A C 1
ATOM 1372 O O . TYR A 1 103 ? 13.296 50.332 18.953 1.00 45.30 103 TYR A O 1
ATOM 1390 N N . LEU A 1 104 ? 15.131 49.121 18.468 1.00 43.61 104 LEU A N 1
ATOM 1391 C CA . LEU A 1 104 ? 14.910 49.222 17.029 1.00 44.81 104 LEU A CA 1
ATOM 1392 C C . LEU A 1 104 ? 13.578 48.608 16.621 1.00 46.52 104 LEU A C 1
ATOM 1393 O O . LEU A 1 104 ? 12.983 49.029 15.623 1.00 48.16 104 LEU A O 1
ATOM 1409 N N . LEU A 1 105 ? 13.100 47.606 17.365 1.00 45.43 105 LEU A N 1
ATOM 1410 C CA . LEU A 1 105 ? 11.765 47.077 17.111 1.00 45.80 105 LEU A CA 1
ATOM 1411 C C . LEU A 1 105 ? 10.704 48.134 17.373 1.00 47.39 105 LEU A C 1
ATOM 1412 O O . LEU A 1 105 ? 9.760 48.284 16.591 1.00 49.34 105 LEU A O 1
ATOM 1428 N N . SER A 1 106 ? 10.840 48.877 18.472 1.00 47.20 106 SER A N 1
ATOM 1429 C CA . SER A 1 106 ? 9.867 49.919 18.778 1.00 49.09 106 SER A CA 1
ATOM 1430 C C . SER A 1 106 ? 9.922 51.041 17.748 1.00 50.62 106 SER A C 1
ATOM 1431 O O . SER A 1 106 ? 8.879 51.553 17.325 1.00 52.07 106 SER A O 1
ATOM 1439 N N . GLN A 1 107 ? 11.126 51.436 17.330 1.00 50.33 107 GLN A N 1
ATOM 1440 C CA . GLN A 1 107 ? 11.243 52.420 16.258 1.00 52.37 107 GLN A CA 1
ATOM 1441 C C . GLN A 1 107 ? 10.630 51.890 14.968 1.00 53.57 107 GLN A C 1
ATOM 1442 O O . GLN A 1 107 ? 9.857 52.586 14.301 1.00 54.86 107 GLN A O 1
ATOM 1456 N N . GLY A 1 108 ? 10.965 50.651 14.602 1.00 52.47 108 GLY A N 1
ATOM 1457 C CA . GLY A 1 108 ? 10.393 50.045 13.414 1.00 54.46 108 GLY A CA 1
ATOM 1458 C C . GLY A 1 108 ? 8.882 49.944 13.448 1.00 55.69 108 GLY A C 1
ATOM 1459 O O . GLY A 1 108 ? 8.258 49.768 12.397 1.00 57.04 108 GLY A O 1
ATOM 1463 N N . MET A 1 109 ? 8.279 50.049 14.633 1.00 54.55 109 MET A N 1
ATOM 1464 C CA . MET A 1 109 ? 6.828 50.028 14.764 1.00 55.13 109 MET A CA 1
ATOM 1465 C C . MET A 1 109 ? 6.218 51.414 14.585 1.00 55.85 109 MET A C 1
ATOM 1466 O O . MET A 1 109 ? 5.161 51.547 13.959 1.00 56.67 109 MET A O 1
ATOM 1480 N N . ASP A 1 110 ? 6.861 52.454 15.124 1.00 55.81 110 ASP A N 1
ATOM 1481 C CA . ASP A 1 110 ? 6.396 53.816 14.879 1.00 56.79 110 ASP A CA 1
ATOM 1482 C C . ASP A 1 110 ? 6.531 54.192 13.410 1.00 57.14 110 ASP A C 1
ATOM 1483 O O . ASP A 1 110 ? 5.727 54.977 12.896 1.00 57.81 110 ASP A O 1
ATOM 1492 N N . ASN A 1 111 ? 7.535 53.649 12.724 1.00 57.53 111 ASN A N 1
ATOM 1493 C CA . ASN A 1 111 ? 7.750 53.909 11.308 1.00 58.12 111 ASN A CA 1
ATOM 1494 C C . ASN A 1 111 ? 7.040 52.901 10.412 1.00 58.83 111 ASN A C 1
ATOM 1495 O O . ASN A 1 111 ? 7.305 52.868 9.207 1.00 60.41 111 ASN A O 1
ATOM 1506 N N . ALA A 1 112 ? 6.154 52.080 10.971 1.00 58.63 112 ALA A N 1
ATOM 1507 C CA . ALA A 1 112 ? 5.368 51.100 10.225 1.00 59.65 112 ALA A CA 1
ATOM 1508 C C . ALA A 1 112 ? 6.222 50.010 9.589 1.00 59.95 112 ALA A C 1
ATOM 1509 O O . ALA A 1 112 ? 5.722 49.252 8.747 1.00 60.71 112 ALA A O 1
ATOM 1516 N N . THR A 1 113 ? 7.499 49.904 9.963 1.00 59.53 113 THR A N 1
ATOM 1517 C CA . THR A 1 113 ? 8.344 48.842 9.427 1.00 59.39 113 THR A CA 1
ATOM 1518 C C . THR A 1 113 ? 8.050 47.499 10.085 1.00 59.00 113 THR A C 1
ATOM 1519 O O . THR A 1 113 ? 8.144 46.456 9.428 1.00 59.33 113 THR A O 1
ATOM 1530 N N . ILE A 1 114 ? 7.703 47.505 11.368 1.00 58.11 114 ILE A N 1
ATOM 1531 C CA . ILE A 1 114 ? 7.355 46.296 12.100 1.00 57.50 114 ILE A CA 1
ATOM 1532 C C . ILE A 1 114 ? 5.857 46.308 12.362 1.00 56.73 114 ILE A C 1
ATOM 1533 O O . ILE A 1 114 ? 5.245 47.371 12.525 1.00 56.36 114 ILE A O 1
ATOM 1549 N N . VAL A 1 115 ? 5.268 45.116 12.396 1.00 56.59 115 VAL A N 1
ATOM 1550 C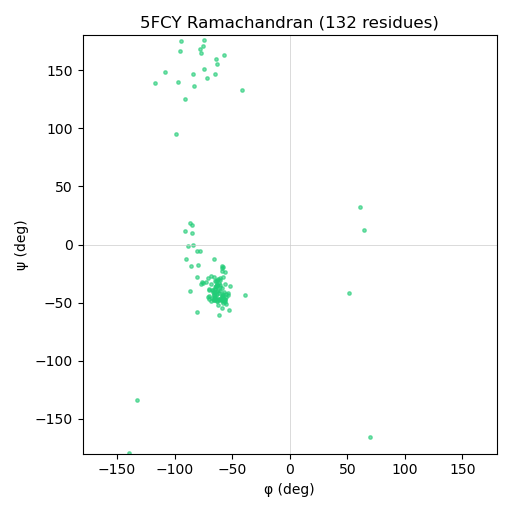 CA . VAL A 1 115 ? 3.827 44.950 12.581 1.00 56.17 115 VAL A CA 1
ATOM 1551 C C . VAL A 1 115 ? 3.351 45.940 13.638 1.00 54.62 115 VAL A C 1
ATOM 1552 O O . VAL A 1 115 ? 3.984 46.061 14.697 1.00 54.64 115 VAL A O 1
ATOM 1565 N N . PRO A 1 116 ? 2.267 46.676 13.401 1.00 54.89 116 PRO A N 1
ATOM 1566 C CA . PRO A 1 116 ? 1.901 47.765 14.315 1.00 53.13 116 PRO A CA 1
ATOM 1567 C C . PRO A 1 116 ? 1.296 47.247 15.611 1.00 51.13 116 PRO A C 1
ATOM 1568 O O . PRO A 1 116 ? 0.992 46.064 15.774 1.00 50.85 116 PRO A O 1
ATOM 1579 N N . PHE A 1 117 ? 1.119 48.199 16.569 1.00 50.55 117 PHE A N 1
ATOM 1580 C CA . PHE A 1 117 ? 0.505 47.985 17.872 1.00 48.60 117 PHE A CA 1
ATOM 1581 C C . PHE A 1 117 ? -0.964 48.391 17.830 1.00 49.21 117 PHE A C 1
ATOM 1582 O O . PHE A 1 117 ? -1.306 49.407 17.215 1.00 49.87 117 PHE A O 1
ATOM 1599 N N . PRO A 1 118 ? -1.876 47.647 18.457 1.00 49.31 118 PRO A N 1
ATOM 1600 C CA . PRO A 1 118 ? -3.301 47.967 18.313 1.00 49.07 118 PRO A CA 1
ATOM 1601 C C . PRO A 1 118 ? -3.751 49.060 19.271 1.00 50.40 118 PRO A C 1
ATOM 1602 O O . PRO A 1 118 ? -3.410 49.056 20.457 1.00 50.14 118 PRO A O 1
ATOM 1613 N N . ALA A 1 119 ? -4.542 49.999 18.739 1.00 51.16 119 ALA A N 1
ATOM 1614 C CA . ALA A 1 119 ? -5.011 51.125 19.543 1.00 51.71 119 ALA A CA 1
ATOM 1615 C C . ALA A 1 119 ? -5.869 50.662 20.714 1.00 51.67 119 ALA A C 1
ATOM 1616 O O . ALA A 1 119 ? -5.779 51.217 21.815 1.00 52.90 119 ALA A O 1
ATOM 1623 N N . ASP A 1 120 ? -6.713 49.655 20.498 1.00 50.87 120 ASP A N 1
ATOM 1624 C CA . ASP A 1 120 ? -7.749 49.297 21.456 1.00 50.67 120 ASP A CA 1
ATOM 1625 C C . ASP A 1 120 ? -7.253 48.370 22.562 1.00 50.37 120 ASP A C 1
ATOM 1626 O O . ASP A 1 120 ? -8.075 47.748 23.245 1.00 50.82 120 ASP A O 1
ATOM 1635 N N . TYR A 1 121 ? -5.942 48.263 22.761 1.00 50.16 121 TYR A N 1
ATOM 1636 C CA . TYR A 1 121 ? -5.398 47.416 23.815 1.00 50.14 121 TYR A CA 1
ATOM 1637 C C . TYR A 1 121 ? -5.243 48.249 25.081 1.00 50.60 121 TYR A C 1
ATOM 1638 O O . TYR A 1 121 ? -4.603 49.306 25.060 1.00 50.98 121 TYR A O 1
ATOM 1656 N N . LYS A 1 122 ? -5.837 47.780 26.174 1.00 50.62 122 LYS A N 1
ATOM 1657 C CA . LYS A 1 122 ? -5.729 48.431 27.470 1.00 52.03 122 LYS A CA 1
ATOM 1658 C C . LYS A 1 122 ? -5.035 47.491 28.445 1.00 50.96 122 LYS A C 1
ATOM 1659 O O . LYS A 1 122 ? -5.298 46.285 28.455 1.00 50.42 122 LYS A O 1
ATOM 1678 N N . LEU A 1 123 ? -4.145 48.049 29.258 1.00 50.35 123 LEU A N 1
ATOM 1679 C CA . LEU A 1 123 ? -3.367 47.235 30.178 1.00 50.23 123 LEU A CA 1
ATOM 1680 C C . LEU A 1 123 ? -4.241 46.713 31.310 1.00 50.76 123 LEU A C 1
ATOM 1681 O O . LEU A 1 123 ? -5.151 47.399 31.787 1.00 51.29 123 LEU A O 1
ATOM 1697 N N . SER A 1 124 ? -3.960 45.484 31.734 1.00 50.11 124 SER A N 1
ATOM 1698 C CA . SER A 1 124 ? -4.611 44.919 32.903 1.00 50.20 124 SER A CA 1
ATOM 1699 C C . SER A 1 124 ? -4.376 45.804 34.124 1.00 51.12 124 SER A C 1
ATOM 1700 O O . SER A 1 124 ? -3.484 46.656 34.148 1.00 51.09 124 SER A O 1
ATOM 1708 N N . SER A 1 125 ? -5.198 45.588 35.153 1.00 51.83 125 SER A N 1
ATOM 1709 C CA . SER A 1 125 ? -5.016 46.313 36.406 1.00 51.42 125 SER A CA 1
ATOM 1710 C C . SER A 1 125 ? -3.616 46.092 36.963 1.00 51.61 125 SER A C 1
ATOM 1711 O O . SER A 1 125 ? -2.981 47.028 37.462 1.00 51.17 125 SER A O 1
ATOM 1719 N N . GLU A 1 126 ? -3.118 44.856 36.877 1.00 52.56 126 GLU A N 1
ATOM 1720 C CA . GLU A 1 126 ? -1.781 44.544 37.372 1.00 52.63 126 GLU A CA 1
ATOM 1721 C C . GLU A 1 126 ? -0.709 45.264 36.561 1.00 51.81 126 GLU A C 1
ATOM 1722 O O . GLU A 1 126 ? 0.243 45.812 37.129 1.00 51.78 126 GLU A O 1
ATOM 1734 N N . SER A 1 127 ? -0.848 45.276 35.234 1.00 50.94 127 SER A N 1
ATOM 1735 C CA . SER A 1 127 ? 0.169 45.885 34.383 1.00 50.65 127 SER A CA 1
ATOM 1736 C C . SER A 1 127 ? 0.248 47.389 34.607 1.00 51.29 127 SER A C 1
ATOM 1737 O O . SER A 1 127 ? 1.341 47.947 34.758 1.00 51.56 127 SER A O 1
ATOM 1745 N N . GLN A 1 128 ? -0.902 48.067 34.625 1.00 51.86 128 GLN A N 1
ATOM 1746 C CA . GLN A 1 128 ? -0.899 49.506 34.860 1.00 52.43 128 GLN A CA 1
ATOM 1747 C C . GLN A 1 128 ? -0.242 49.845 36.191 1.00 52.22 128 GLN A C 1
ATOM 1748 O O . GLN A 1 128 ? 0.314 50.937 36.350 1.00 52.05 128 GLN A O 1
ATOM 1762 N N . GLU A 1 129 ? -0.295 48.923 37.156 1.00 51.75 129 GLU A N 1
ATOM 1763 C CA . GLU A 1 129 ? 0.381 49.139 38.430 1.00 51.32 129 GLU A CA 1
ATOM 1764 C C . GLU A 1 129 ? 1.894 49.071 38.255 1.00 51.67 129 GLU A C 1
ATOM 1765 O O . GLU A 1 129 ? 2.626 49.936 38.749 1.00 51.62 129 GLU A O 1
ATOM 1777 N N . LEU A 1 130 ? 2.380 48.048 37.543 1.00 51.46 130 LEU A N 1
ATOM 1778 C CA . LEU A 1 130 ? 3.806 47.957 37.247 1.00 50.59 130 LEU A CA 1
ATOM 1779 C C . LEU A 1 130 ? 4.288 49.179 36.478 1.00 50.89 130 LEU A C 1
ATOM 1780 O O . LEU A 1 130 ? 5.354 49.729 36.778 1.00 51.07 130 LEU A O 1
ATOM 1796 N N . LEU A 1 131 ? 3.522 49.615 35.476 1.00 51.36 131 LEU A N 1
ATOM 1797 C CA . LEU A 1 131 ? 3.952 50.738 34.650 1.00 52.09 131 LEU A CA 1
ATOM 1798 C C . LEU A 1 131 ? 4.184 51.982 35.498 1.00 53.22 131 LEU A C 1
ATOM 1799 O O . LEU A 1 131 ? 5.264 52.581 35.459 1.00 53.76 131 LEU A O 1
ATOM 1815 N N . GLU A 1 132 ? 3.178 52.388 36.275 1.00 54.12 132 GLU A N 1
ATOM 1816 C CA . GLU A 1 132 ? 3.349 53.543 37.150 1.00 55.31 132 GLU A CA 1
ATOM 1817 C C . GLU A 1 132 ? 4.498 53.318 38.125 1.00 54.09 132 GLU A C 1
ATOM 1818 O O . GLU A 1 132 ? 5.252 54.247 38.435 1.00 54.18 132 GLU A O 1
ATOM 1830 N N . GLY A 1 133 ? 4.655 52.085 38.610 1.00 52.94 133 GLY A N 1
ATOM 1831 C CA . GLY A 1 133 ? 5.785 51.781 39.472 1.00 51.87 133 GLY A CA 1
ATOM 1832 C C . GLY A 1 133 ? 7.113 51.923 38.753 1.00 52.00 133 GLY A C 1
ATOM 1833 O O . GLY A 1 133 ? 8.109 52.341 39.348 1.00 51.60 133 GLY A O 1
ATOM 1837 N N . ILE A 1 134 ? 7.146 51.578 37.464 1.00 51.71 134 ILE A N 1
ATOM 1838 C CA . ILE A 1 134 ? 8.373 51.727 36.688 1.00 50.97 134 ILE A CA 1
ATOM 1839 C C . ILE A 1 134 ? 8.595 53.187 36.316 1.00 51.35 134 ILE A C 1
ATOM 1840 O O . ILE A 1 134 ? 9.742 53.634 36.206 1.00 50.32 134 ILE A O 1
ATOM 1856 N N . LYS A 1 135 ? 7.518 53.949 36.109 1.00 52.34 135 LYS A N 1
ATOM 1857 C CA . LYS A 1 135 ? 7.653 55.388 35.926 1.00 52.77 135 LYS A CA 1
ATOM 1858 C C . LYS A 1 135 ? 8.311 56.051 37.127 1.00 51.74 135 LYS A C 1
ATOM 1859 O O . LYS A 1 135 ? 8.878 57.140 36.987 1.00 51.11 135 LYS A O 1
ATOM 1878 N N . GLY A 1 136 ? 8.248 55.420 38.303 1.00 51.13 136 GLY A N 1
ATOM 1879 C CA . GLY A 1 136 ? 8.850 56.004 39.488 1.00 51.44 136 GLY A CA 1
ATOM 1880 C C . GLY A 1 136 ? 10.346 55.796 39.583 1.00 50.50 136 GLY A C 1
ATOM 1881 O O . GLY A 1 136 ? 11.047 56.614 40.187 1.00 51.26 136 GLY A O 1
ATOM 1885 N N . LEU A 1 137 ? 10.857 54.717 38.999 1.00 49.97 137 LEU A N 1
ATOM 1886 C CA . LEU A 1 137 ? 12.284 54.444 39.051 1.00 49.23 137 LEU A CA 1
ATOM 1887 C C . LEU A 1 137 ? 13.068 55.525 38.313 1.00 48.80 137 LEU A C 1
ATOM 1888 O O . LEU A 1 137 ? 12.537 56.262 37.477 1.00 48.27 137 LEU A O 1
ATOM 1904 N N . GLY A 1 138 ? 14.357 55.614 38.636 1.00 47.87 138 GLY A N 1
ATOM 1905 C CA . GLY A 1 138 ? 15.226 56.547 37.950 1.00 46.73 138 GLY A CA 1
ATOM 1906 C C . GLY A 1 138 ? 15.759 55.985 36.645 1.00 45.67 138 GLY A C 1
ATOM 1907 O O . GLY A 1 138 ? 15.999 54.786 36.502 1.00 45.43 138 GLY A O 1
ATOM 1911 N N . PHE A 1 139 ? 15.950 56.890 35.683 1.00 45.74 139 PHE A N 1
ATOM 1912 C CA . PHE A 1 139 ? 16.361 56.543 34.326 1.00 44.74 139 PHE A CA 1
ATOM 1913 C C . PHE A 1 139 ? 17.382 55.412 34.304 1.00 44.06 139 PHE A C 1
ATOM 1914 O O . PHE A 1 139 ? 17.276 54.494 33.485 1.00 44.06 139 PHE A O 1
ATOM 1931 N N . GLU A 1 140 ? 18.370 55.455 35.197 1.00 43.59 140 GLU A N 1
ATOM 1932 C CA . GLU A 1 140 ? 19.387 54.412 35.195 1.00 43.53 140 GLU A CA 1
ATOM 1933 C C . GLU A 1 140 ? 18.873 53.106 35.788 1.00 43.38 140 GLU A C 1
ATOM 1934 O O . GLU A 1 140 ? 19.290 52.029 35.346 1.00 42.57 140 GLU A O 1
ATOM 1946 N N . GLN A 1 141 ? 17.972 53.171 36.773 1.00 44.39 141 GLN A N 1
ATOM 1947 C CA . GLN A 1 141 ? 17.325 51.954 37.255 1.00 44.20 141 GLN A CA 1
ATOM 1948 C C . GLN A 1 141 ? 16.399 51.365 36.201 1.00 43.30 141 GLN A C 1
ATOM 1949 O O . GLN A 1 141 ? 16.261 50.140 36.111 1.00 42.52 141 GLN A O 1
ATOM 1963 N N . GLN A 1 142 ? 15.752 52.217 35.404 1.00 43.40 142 GLN A N 1
ATOM 1964 C CA . GLN A 1 142 ? 14.929 51.727 34.304 1.00 42.98 142 GLN A CA 1
ATOM 1965 C C . GLN A 1 142 ? 15.778 50.976 33.286 1.00 41.59 142 GLN A C 1
ATOM 1966 O O . GLN A 1 142 ? 15.4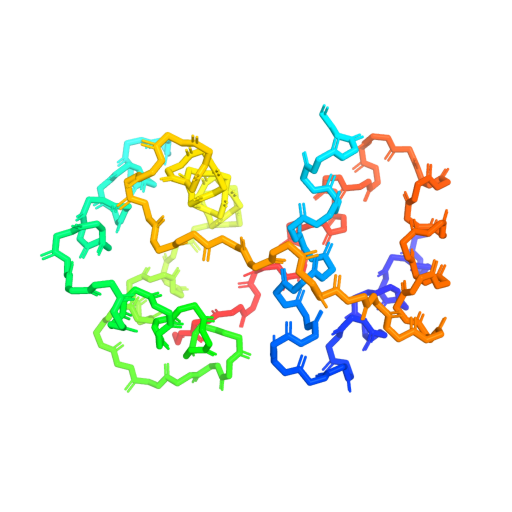33 49.864 32.871 1.00 40.82 142 GLN A O 1
ATOM 1980 N N . ILE A 1 143 ? 16.899 51.571 32.874 1.00 42.07 143 ILE A N 1
ATOM 1981 C CA . ILE A 1 143 ? 17.820 50.887 31.968 1.00 41.27 143 ILE A CA 1
ATOM 1982 C C . ILE A 1 143 ? 18.250 49.555 32.568 1.00 40.34 143 ILE A C 1
ATOM 1983 O O . ILE A 1 143 ? 18.242 48.517 31.898 1.00 39.78 143 ILE A O 1
ATOM 1999 N N . THR A 1 144 ? 18.638 49.569 33.844 1.00 41.10 144 THR A N 1
ATOM 2000 C CA . THR A 1 144 ? 18.994 48.328 34.523 1.00 41.11 144 THR A CA 1
ATOM 2001 C C . THR A 1 144 ? 17.833 47.343 34.499 1.00 40.22 144 THR A C 1
ATOM 2002 O O . THR A 1 144 ? 18.022 46.151 34.230 1.00 39.64 144 THR A O 1
ATOM 2013 N N . LEU A 1 145 ? 16.621 47.826 34.775 1.00 40.93 145 LEU A N 1
ATOM 2014 C CA . LEU A 1 145 ? 15.443 46.968 34.711 1.00 40.79 145 LEU A CA 1
ATOM 2015 C C . LEU A 1 145 ? 15.288 46.358 33.322 1.00 39.60 145 LEU A C 1
ATOM 2016 O O . LEU A 1 145 ? 15.126 45.140 33.180 1.00 38.83 145 LEU A O 1
ATOM 2032 N N . PHE A 1 146 ? 15.345 47.195 32.283 1.00 38.89 146 PHE A N 1
ATOM 2033 C CA . PHE A 1 146 ? 15.119 46.712 30.924 1.00 38.62 146 PHE A CA 1
ATOM 2034 C C . PHE A 1 146 ? 16.182 45.702 30.512 1.00 38.33 146 PHE A C 1
ATOM 2035 O O . PHE A 1 146 ? 15.867 44.675 29.899 1.00 37.12 146 PHE A O 1
ATOM 2052 N N . ARG A 1 147 ? 17.447 45.977 30.836 1.00 38.76 147 ARG A N 1
ATOM 2053 C CA . ARG A 1 147 ? 18.517 45.050 30.485 1.00 38.01 147 ARG A CA 1
ATOM 2054 C C . ARG A 1 147 ? 18.286 43.680 31.108 1.00 37.29 147 ARG A C 1
ATOM 2055 O O . ARG A 1 147 ? 18.462 42.652 30.445 1.00 37.03 147 ARG A O 1
ATOM 2076 N N . ASP A 1 148 ? 17.889 43.642 32.382 1.00 37.45 148 ASP A N 1
ATOM 2077 C CA . ASP A 1 148 ? 17.661 42.361 33.043 1.00 37.46 148 ASP A CA 1
ATOM 2078 C C . ASP A 1 148 ? 16.408 41.673 32.519 1.00 37.00 148 ASP A C 1
ATOM 2079 O O . ASP A 1 148 ? 16.331 40.440 32.527 1.00 37.26 148 ASP A O 1
ATOM 2088 N N . TYR A 1 149 ? 15.420 42.445 32.064 1.00 36.87 149 TYR A N 1
ATOM 2089 C CA . TYR A 1 149 ? 14.191 41.852 31.547 1.00 36.60 149 TYR A CA 1
ATOM 2090 C C . TYR A 1 149 ? 14.433 41.164 30.206 1.00 36.37 149 TYR A C 1
ATOM 2091 O O . TYR A 1 149 ? 13.983 40.033 29.990 1.00 35.87 149 TYR A O 1
ATOM 2109 N N . VAL A 1 150 ? 15.154 41.825 29.296 1.00 36.15 150 VAL A N 1
ATOM 2110 C CA . VAL A 1 150 ? 15.402 41.251 27.976 1.00 36.15 150 VAL A CA 1
ATOM 2111 C C . VAL A 1 150 ? 16.609 40.319 27.951 1.00 36.09 150 VAL A C 1
ATOM 2112 O O . VAL A 1 150 ? 16.731 39.505 27.024 1.00 35.74 150 VAL A O 1
ATOM 2125 N N . SER A 1 151 ? 17.498 40.407 28.938 1.00 35.83 151 SER A N 1
ATOM 2126 C CA . SER A 1 151 ? 18.727 39.619 28.906 1.00 36.46 151 SER A CA 1
ATOM 2127 C C . SER A 1 151 ? 18.476 38.122 28.797 1.00 37.23 151 SER A C 1
ATOM 2128 O O . SER A 1 151 ? 19.136 37.468 27.969 1.00 36.88 151 SER A O 1
ATOM 2136 N N . PRO A 1 152 ? 17.587 37.512 29.581 1.00 37.18 152 PRO A N 1
ATOM 2137 C CA . PRO A 1 152 ? 17.405 36.059 29.503 1.00 37.36 152 PRO A CA 1
ATOM 2138 C C . PRO A 1 152 ? 16.443 35.593 28.421 1.00 37.45 152 PRO A C 1
ATOM 2139 O O . PRO A 1 152 ? 16.105 34.407 28.399 1.00 37.85 152 PRO A O 1
ATOM 2150 N N . MET A 1 153 ? 15.999 36.469 27.522 1.00 37.26 153 MET A N 1
ATOM 2151 C CA . MET A 1 153 ? 15.095 36.049 26.463 1.00 37.47 153 MET A CA 1
ATOM 2152 C C . MET A 1 153 ? 15.857 35.245 25.408 1.00 37.76 153 MET A C 1
ATOM 2153 O O . MET A 1 153 ? 17.078 35.076 25.473 1.00 37.08 153 MET A O 1
ATOM 2167 N N . GLY A 1 154 ? 15.117 34.738 24.421 1.00 38.29 154 GLY A N 1
ATOM 2168 C CA . GLY A 1 154 ? 15.712 33.969 23.346 1.00 38.98 154 GLY A CA 1
ATOM 2169 C C . GLY A 1 154 ? 16.227 32.614 23.814 1.00 40.34 154 GLY A C 1
ATOM 2170 O O . GLY A 1 154 ? 15.910 32.123 24.898 1.00 40.31 154 GLY A O 1
ATOM 2174 N N . ALA A 1 155 ? 17.042 32.010 22.953 1.00 39.73 155 ALA A N 1
ATOM 2175 C CA . ALA A 1 155 ? 17.633 30.706 23.236 1.00 41.05 155 ALA A CA 1
ATOM 2176 C C . ALA A 1 155 ? 19.153 30.801 23.306 1.00 40.77 155 ALA A C 1
ATOM 2177 O O . ALA A 1 155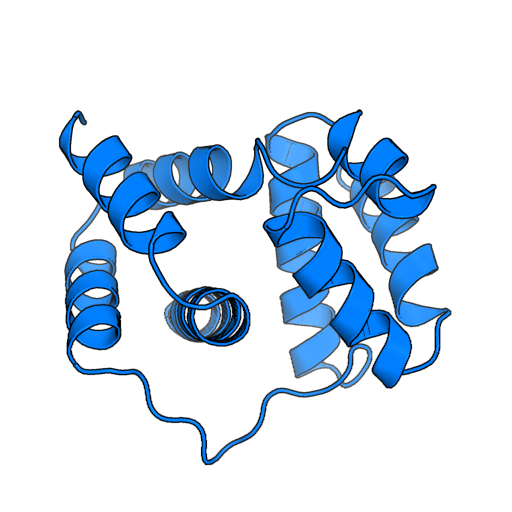 ? 19.748 30.583 24.362 1.00 41.00 155 ALA A O 1
#

Organism: Nostoc sp. (strain PCC 7120 / SAG 25.82 / UTEX 2576) (NCBI:txid103690)

Solvent-accessible surface area: 7343 Å² total; per-residue (Å²): 111,87,83,8,147,135,40,16,92,24,0,65,138,18,114,32,60,19,10,27,2,0,27,31,56,4,49,108,82,122,64,92,79,99,0,76,31,9,15,64,71,0,87,144,53,105,116,126,84,2,44,66,8,11,54,18,1,16,116,106,55,105,43,106,36,0,114,53,0,25,89,35,44,48,77,10,15,34,57,0,13,103,30,2,12,71,4,32,73,107,83,48,0,35,101,49,68,108,127,68,184,24,55,98,92,0,80,129,20,6,86,26,1,83,65,30,29,144,133,78,12,58,50,0,22,75,58,2,0,30,57,5,3,62

InterPro domains:
  IPR015233 Orange carotenoid-binding protein, N-terminal [PF09150] (10-155)
  IPR015233 Orange carotenoid-binding protein, N-terminal [PS51773] (8-161)
  IPR036917 Orange carotenoid-binding protein, N-terminal domain superfamily [G3DSA:1.10.2090.10] (1-163)
  IPR036917 Orange carotenoid-binding protein, N-terminal domain superfamily [SSF81930] (3-157)

Sequence (134 aa):
DPTIRKYVQSWQKLDVDEQLALFWFIYKEMSPAIAEGLFNQVKELNHEQQLQLQRDLIRRVDNQLSREYGSLGDTTKLLFWYLLSQGMDNATIVPFPADYKLSSESQELLEGIKGLGFEQQITLFRDYVSPMGA

B-factor: mean 51.79, std 9.24, range [33.62, 81.16]

Radius of gyration: 14.12 Å; Cα contacts (8 Å, |Δi|>4): 129; chains: 1; bounding box: 35×30×39 Å

Secondary structure (DSSP, 8-state):
-HHHHHHHHHHHTS-HHHHHHHHHHHHHT--HHHHHHHHHHHHTS-HHHHHHHHHHHHTT--SHHHHHHHTS-HHHHHHHHHHHHHHHHTTSS-PPPTT----HHHHHHHHHHHHS-HHHHHHHHHHHHTT---